Protein AF-A0AAD1M0Y0-F1 (afdb_monomer_lite)

Structure (mmCIF, N/CA/C/O backbone):
data_AF-A0AAD1M0Y0-F1
#
_entry.id   AF-A0AAD1M0Y0-F1
#
loop_
_atom_site.group_PDB
_atom_site.id
_atom_site.type_symbol
_atom_site.label_atom_id
_atom_site.label_alt_id
_atom_site.label_comp_id
_atom_site.label_asym_id
_atom_site.label_entity_id
_atom_site.label_seq_id
_atom_site.pdbx_PDB_ins_code
_atom_site.Cartn_x
_atom_site.Cartn_y
_atom_site.Cartn_z
_atom_site.occupancy
_atom_site.B_iso_or_equiv
_atom_site.auth_seq_id
_atom_site.auth_comp_id
_atom_site.auth_asym_id
_atom_site.auth_atom_id
_atom_site.pdbx_PDB_model_num
ATOM 1 N N . MET A 1 1 ? -12.907 -45.172 -38.483 1.00 41.66 1 MET A N 1
ATOM 2 C CA . MET A 1 1 ? -11.486 -44.818 -38.285 1.00 41.66 1 MET A CA 1
ATOM 3 C C . MET A 1 1 ? -11.362 -43.302 -38.387 1.00 41.66 1 MET A C 1
ATOM 5 O O . MET A 1 1 ? -11.896 -42.761 -39.344 1.00 41.66 1 MET A O 1
ATOM 9 N N . ALA A 1 2 ? -10.676 -42.690 -37.415 1.00 43.25 2 ALA A N 1
ATOM 10 C CA . ALA A 1 2 ? -10.342 -41.265 -37.242 1.00 43.25 2 ALA A CA 1
ATOM 11 C C . ALA A 1 2 ? -11.447 -40.308 -36.732 1.00 43.25 2 ALA A C 1
ATOM 13 O O . ALA A 1 2 ? -12.269 -39.779 -37.473 1.00 43.25 2 ALA A O 1
ATOM 14 N N . ASP A 1 3 ? -11.372 -40.123 -35.412 1.00 44.81 3 ASP A N 1
ATOM 15 C CA . ASP A 1 3 ? -11.809 -39.014 -34.562 1.00 44.81 3 ASP A CA 1
ATOM 16 C C . ASP A 1 3 ? -11.570 -37.621 -35.176 1.00 44.81 3 ASP A C 1
ATOM 18 O O . ASP A 1 3 ? -10.554 -37.363 -35.822 1.00 44.81 3 ASP A O 1
ATOM 22 N N . GLY A 1 4 ? -12.523 -36.722 -34.943 1.00 50.25 4 GLY A N 1
ATOM 23 C CA . GLY A 1 4 ? -12.499 -35.331 -35.378 1.00 50.25 4 GLY A CA 1
ATOM 24 C C . GLY A 1 4 ? -12.958 -34.385 -34.274 1.00 50.25 4 GLY A C 1
ATOM 25 O O . GLY A 1 4 ? -13.704 -33.448 -34.543 1.00 50.25 4 GLY A O 1
ATOM 26 N N . SER A 1 5 ? -12.540 -34.637 -33.031 1.00 52.62 5 SER A N 1
ATOM 27 C CA . SER A 1 5 ? -12.586 -33.674 -31.929 1.00 52.62 5 SER A CA 1
ATOM 28 C C . SER A 1 5 ? -11.836 -32.393 -32.315 1.00 52.62 5 SER A C 1
ATOM 30 O O . SER A 1 5 ? -10.622 -32.292 -32.159 1.00 52.62 5 SER A O 1
ATOM 32 N N . ARG A 1 6 ? -12.548 -31.392 -32.840 1.00 51.56 6 ARG A N 1
ATOM 33 C CA . ARG A 1 6 ? -11.983 -30.064 -33.117 1.00 51.56 6 ARG A CA 1
ATOM 34 C C . ARG A 1 6 ? -12.738 -29.001 -32.332 1.00 51.56 6 ARG A C 1
ATOM 36 O O . ARG A 1 6 ? -13.604 -28.299 -32.837 1.00 51.56 6 ARG A O 1
ATOM 43 N N . THR A 1 7 ? -12.416 -29.008 -31.041 1.00 49.78 7 THR A N 1
ATOM 44 C CA . THR A 1 7 ? -12.218 -27.836 -30.182 1.00 49.78 7 THR A CA 1
ATOM 45 C C . THR A 1 7 ? -12.877 -26.548 -30.672 1.00 49.78 7 THR A C 1
ATOM 47 O O . THR A 1 7 ? -12.354 -25.830 -31.525 1.00 49.78 7 THR A O 1
ATOM 50 N N . ALA A 1 8 ? -13.991 -26.202 -30.026 1.00 49.53 8 ALA A N 1
ATOM 51 C CA . ALA A 1 8 ? -14.478 -24.836 -29.940 1.00 49.53 8 ALA A CA 1
ATOM 52 C C . ALA A 1 8 ? -13.435 -23.971 -29.208 1.00 49.53 8 ALA A C 1
ATOM 54 O O . ALA A 1 8 ? -13.580 -23.643 -28.035 1.00 49.53 8 ALA A O 1
ATOM 55 N N . HIS A 1 9 ? -12.358 -23.591 -29.897 1.00 45.16 9 HIS A N 1
ATOM 56 C CA . HIS A 1 9 ? -11.552 -22.445 -29.503 1.00 45.16 9 HIS A CA 1
ATOM 57 C C . HIS A 1 9 ? -12.317 -21.191 -29.915 1.00 45.16 9 HIS A C 1
ATOM 59 O O . HIS A 1 9 ? -11.969 -20.506 -30.877 1.00 45.16 9 HIS A O 1
ATOM 65 N N . ALA A 1 10 ? -13.382 -20.901 -29.164 1.00 51.62 10 ALA A N 1
ATOM 66 C CA . ALA A 1 10 ? -13.830 -19.533 -29.003 1.00 51.62 10 ALA A CA 1
ATOM 67 C C . ALA A 1 10 ? -12.612 -18.774 -28.472 1.00 51.62 10 ALA A C 1
ATOM 69 O O . ALA A 1 10 ? -12.208 -18.940 -27.320 1.00 51.62 10 ALA A O 1
ATOM 70 N N . ARG A 1 11 ? -11.942 -18.052 -29.372 1.00 49.25 11 ARG A N 1
ATOM 71 C CA . ARG A 1 11 ? -10.862 -17.137 -29.037 1.00 49.25 11 ARG A CA 1
ATOM 72 C C . ARG A 1 11 ? -11.457 -16.154 -28.044 1.00 49.25 11 ARG A C 1
ATOM 74 O O . ARG A 1 11 ? -12.225 -15.276 -28.420 1.00 49.25 11 ARG A O 1
ATOM 81 N N . TYR A 1 12 ? -11.149 -16.360 -26.770 1.00 46.03 12 TYR A N 1
ATOM 82 C CA . TYR A 1 12 ? -11.393 -15.394 -25.716 1.00 46.03 12 TYR A CA 1
ATOM 83 C C . TYR A 1 12 ? -10.362 -14.282 -25.916 1.00 46.03 12 TYR A C 1
ATOM 85 O O . TYR A 1 12 ? -9.409 -14.139 -25.156 1.00 46.03 12 TYR A O 1
ATOM 93 N N . GLU A 1 13 ? -10.511 -13.536 -27.010 1.00 47.50 13 GLU A N 1
ATOM 94 C CA . GLU A 1 13 ? -9.839 -12.264 -27.226 1.00 47.50 13 GLU A CA 1
ATOM 95 C C . GLU A 1 13 ? -10.551 -11.258 -26.324 1.00 47.50 13 GLU A C 1
ATOM 97 O 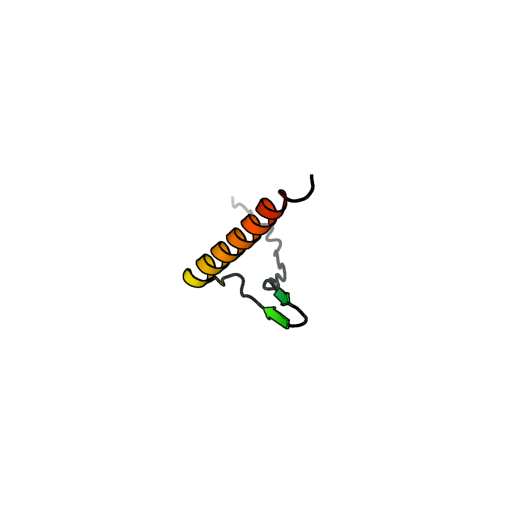O . GLU A 1 13 ? -11.326 -10.402 -26.739 1.00 47.50 13 GLU A O 1
ATOM 102 N N . ARG A 1 14 ? -10.359 -11.453 -25.018 1.00 48.94 14 ARG A N 1
ATOM 103 C CA . ARG A 1 14 ? -10.570 -10.396 -24.054 1.00 48.94 14 ARG A CA 1
ATOM 104 C C . ARG A 1 14 ? -9.413 -9.456 -24.333 1.00 48.94 14 ARG A C 1
ATOM 106 O O . ARG A 1 14 ? -8.281 -9.769 -23.967 1.00 48.94 14 ARG A O 1
ATOM 113 N N . ASP A 1 15 ? -9.705 -8.354 -25.014 1.00 49.41 15 ASP A N 1
ATOM 114 C CA . ASP A 1 15 ? -8.914 -7.124 -24.985 1.00 49.41 15 ASP A CA 1
ATOM 115 C C . ASP A 1 15 ? -8.864 -6.668 -23.516 1.00 49.41 15 ASP A C 1
ATOM 117 O O . ASP A 1 15 ? -9.567 -5.772 -23.061 1.00 49.41 15 ASP A O 1
ATOM 121 N N . ALA A 1 16 ? -8.130 -7.436 -22.711 1.00 54.00 16 ALA A N 1
ATOM 122 C CA . ALA A 1 16 ? -7.835 -7.187 -21.325 1.00 54.00 16 ALA A CA 1
ATOM 123 C C . ALA A 1 16 ? -6.683 -6.201 -21.356 1.00 54.00 16 ALA A C 1
ATOM 125 O O . ALA A 1 16 ? -5.534 -6.531 -21.066 1.00 54.00 16 ALA A O 1
ATOM 126 N N . ARG A 1 17 ? -7.008 -4.966 -21.727 1.00 57.19 17 ARG A N 1
ATOM 127 C CA . ARG A 1 17 ? -6.311 -3.828 -21.153 1.00 57.19 17 ARG A CA 1
ATOM 128 C C . ARG A 1 17 ? -6.606 -3.947 -19.667 1.00 57.19 17 ARG A C 1
ATOM 130 O O . ARG A 1 17 ? -7.683 -3.588 -19.208 1.00 57.19 17 ARG A O 1
ATOM 137 N N . ILE A 1 18 ? -5.746 -4.682 -18.967 1.00 56.78 18 ILE A N 1
ATOM 138 C CA . ILE A 1 18 ? -5.795 -4.764 -17.519 1.00 56.78 18 ILE A CA 1
ATOM 139 C C . ILE A 1 18 ? -5.452 -3.345 -17.108 1.00 56.78 18 ILE A C 1
ATOM 141 O O . ILE A 1 18 ? -4.294 -2.938 -17.197 1.00 56.78 18 ILE A O 1
ATOM 145 N N . ASP A 1 19 ? -6.491 -2.560 -16.832 1.00 61.62 19 ASP A N 1
ATOM 146 C CA . ASP A 1 19 ? -6.339 -1.225 -16.291 1.00 61.62 19 ASP A CA 1
ATOM 147 C C . ASP A 1 19 ? -5.543 -1.402 -15.004 1.00 61.62 19 ASP A C 1
ATOM 149 O O . ASP A 1 19 ? -6.041 -1.954 -14.018 1.00 61.62 19 ASP A O 1
ATOM 153 N N . ALA A 1 20 ? -4.264 -1.033 -15.060 1.00 61.38 20 ALA A N 1
ATOM 154 C CA . ALA A 1 20 ? -3.397 -1.113 -13.906 1.00 61.38 20 ALA A CA 1
ATOM 155 C C . ALA A 1 20 ? -4.053 -0.298 -12.777 1.00 61.38 20 ALA A C 1
ATOM 157 O O . ALA A 1 20 ? -4.585 0.792 -13.039 1.00 61.38 20 ALA A O 1
ATOM 158 N N . PRO A 1 21 ? -4.070 -0.816 -11.538 1.00 65.62 21 PRO A N 1
ATOM 159 C CA . PRO A 1 21 ? -4.770 -0.195 -10.436 1.00 65.62 21 PRO A CA 1
ATOM 160 C C . PRO A 1 21 ? -4.276 1.236 -10.288 1.00 65.62 21 PRO A C 1
ATOM 162 O O . PRO A 1 21 ? -3.101 1.519 -10.042 1.00 65.62 21 PRO A O 1
ATOM 165 N N . THR A 1 22 ? -5.213 2.144 -10.508 1.00 64.25 22 THR A N 1
ATOM 166 C CA . THR A 1 22 ? -4.948 3.567 -10.536 1.00 64.25 22 THR A CA 1
ATOM 167 C C . THR A 1 22 ? -5.299 4.128 -9.169 1.00 64.25 22 THR A C 1
ATOM 169 O O . THR A 1 22 ? -6.457 4.099 -8.749 1.00 64.25 22 THR A O 1
ATOM 172 N N . MET A 1 23 ? -4.292 4.625 -8.456 1.00 69.69 23 MET A N 1
ATOM 173 C CA . MET A 1 23 ? -4.490 5.317 -7.187 1.00 69.69 23 MET A CA 1
ATOM 174 C C . MET A 1 23 ? -4.646 6.809 -7.472 1.00 69.69 23 MET A C 1
ATOM 176 O O . MET A 1 23 ? -3.762 7.417 -8.075 1.00 69.69 23 MET A O 1
ATOM 180 N N . SER A 1 24 ? -5.763 7.406 -7.049 1.00 68.00 24 SER A N 1
ATOM 181 C CA . SER A 1 24 ? -5.986 8.848 -7.167 1.00 68.00 24 SER A CA 1
ATOM 182 C C . SER A 1 24 ? -5.976 9.503 -5.790 1.00 68.00 24 SER A C 1
ATOM 184 O O . SER A 1 24 ? -6.819 9.194 -4.947 1.00 68.00 24 SER A O 1
ATOM 186 N N . GLU A 1 25 ? -5.052 10.438 -5.567 1.00 70.69 25 GLU A N 1
ATOM 187 C CA . GLU A 1 25 ? -5.054 11.299 -4.383 1.00 70.69 25 GLU A CA 1
ATOM 188 C C . GLU A 1 25 ? -5.029 12.769 -4.805 1.00 70.69 25 GLU A C 1
ATOM 190 O O . GLU A 1 25 ? -4.109 13.223 -5.479 1.00 70.69 25 GLU A O 1
ATOM 195 N N . ARG A 1 26 ? -6.060 13.532 -4.409 1.00 64.88 26 ARG A N 1
ATOM 196 C CA . ARG A 1 26 ? -6.141 15.000 -4.567 1.00 64.88 26 ARG A CA 1
ATOM 197 C C . ARG A 1 26 ? -5.683 15.522 -5.946 1.00 64.88 26 ARG A C 1
ATOM 199 O O . ARG A 1 26 ? -5.050 16.572 -6.011 1.00 64.88 26 ARG A O 1
ATOM 206 N N . ARG A 1 27 ? -6.083 14.842 -7.033 1.00 69.44 27 ARG A N 1
ATOM 207 C CA . ARG A 1 27 ? -5.784 15.139 -8.460 1.00 69.44 27 ARG A CA 1
ATOM 208 C C . ARG A 1 27 ? -4.487 14.546 -9.026 1.00 69.44 27 ARG A C 1
ATOM 210 O O . ARG A 1 27 ? -4.213 14.777 -10.199 1.00 69.44 27 ARG A O 1
ATOM 217 N N . VAL A 1 28 ? -3.715 13.789 -8.252 1.00 68.25 28 VAL A N 1
ATOM 218 C CA . VAL A 1 28 ? -2.581 13.013 -8.772 1.00 68.25 28 VAL A CA 1
ATOM 219 C C . VAL A 1 28 ? -3.052 11.597 -9.052 1.00 68.25 28 VAL A C 1
ATOM 221 O O . VAL A 1 28 ? -3.579 10.930 -8.165 1.00 68.25 28 VAL A O 1
ATOM 224 N N . GLU A 1 29 ? -2.877 11.168 -10.294 1.00 74.88 29 GLU A N 1
ATOM 225 C CA . GLU A 1 29 ? -3.163 9.816 -10.749 1.00 74.88 29 GLU A CA 1
ATOM 226 C C . GLU A 1 29 ? -1.848 9.036 -10.804 1.00 74.88 29 GLU A C 1
ATOM 228 O O . GLU A 1 29 ? -0.914 9.422 -11.508 1.00 74.88 29 GLU A O 1
ATOM 233 N N . ILE A 1 30 ? -1.749 7.973 -10.010 1.00 74.81 30 ILE A N 1
ATOM 234 C CA . ILE A 1 30 ? -0.574 7.106 -9.964 1.00 74.81 30 ILE A CA 1
ATOM 235 C C . ILE A 1 30 ? -0.980 5.753 -10.523 1.00 74.81 30 ILE A C 1
ATOM 237 O O . ILE A 1 30 ? -1.792 5.037 -9.933 1.00 74.81 30 ILE A O 1
ATOM 241 N N . VAL A 1 31 ? -0.375 5.398 -11.653 1.00 78.81 31 VAL A N 1
ATOM 242 C CA . VAL A 1 31 ? -0.485 4.062 -12.231 1.00 78.81 31 VAL A CA 1
ATOM 243 C C . VAL A 1 31 ? 0.444 3.138 -11.454 1.00 78.81 31 VAL A C 1
ATOM 245 O O . VAL A 1 31 ? 1.668 3.248 -11.555 1.00 78.81 31 VAL A O 1
ATOM 248 N N . VAL A 1 32 ? -0.131 2.239 -10.657 1.00 79.19 32 VAL A N 1
ATOM 249 C CA . VAL A 1 32 ? 0.629 1.229 -9.918 1.00 79.19 32 VAL A CA 1
ATOM 250 C C . VAL A 1 32 ? 0.580 -0.076 -10.710 1.00 79.19 32 VAL A C 1
ATOM 252 O O . VAL A 1 32 ? -0.509 -0.581 -10.969 1.00 79.19 32 VAL A O 1
ATOM 255 N N . PRO A 1 33 ? 1.726 -0.656 -11.107 1.00 82.62 33 PRO A N 1
ATOM 256 C CA . PRO A 1 33 ? 1.724 -1.953 -11.772 1.00 82.62 33 PRO A CA 1
ATOM 257 C C . PRO A 1 33 ? 1.111 -3.040 -10.881 1.00 82.62 33 PRO A C 1
ATOM 259 O O . PRO A 1 33 ? 1.421 -3.098 -9.693 1.00 82.62 33 PRO A O 1
ATOM 262 N N . ASP A 1 34 ? 0.346 -3.971 -11.456 1.00 81.50 34 ASP A N 1
ATOM 263 C CA . ASP A 1 34 ? -0.287 -5.080 -10.711 1.00 81.50 34 ASP A CA 1
ATOM 264 C C . ASP A 1 34 ? 0.700 -5.944 -9.910 1.00 81.50 34 ASP A C 1
ATOM 266 O O . ASP A 1 34 ? 0.349 -6.583 -8.920 1.00 81.50 34 ASP A O 1
ATOM 270 N N . HIS A 1 35 ? 1.957 -5.987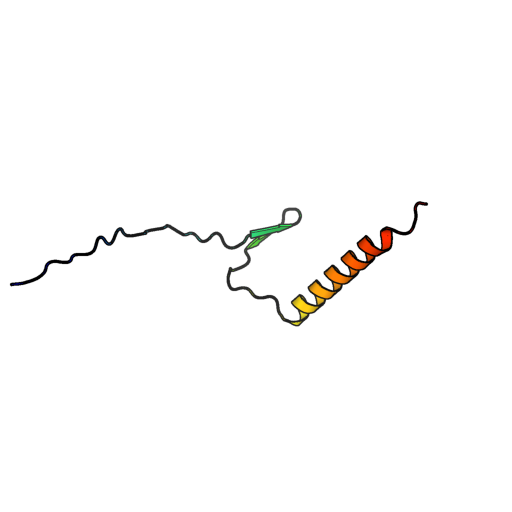 -10.352 1.00 84.25 35 HIS A N 1
ATOM 271 C CA . HIS A 1 35 ? 3.027 -6.757 -9.724 1.00 84.25 35 HIS A CA 1
ATOM 272 C C . HIS A 1 35 ? 3.847 -5.942 -8.715 1.00 84.25 35 HIS A C 1
ATOM 274 O O . HIS A 1 35 ? 4.803 -6.468 -8.138 1.00 84.25 35 HIS A O 1
ATOM 280 N N . TYR A 1 36 ? 3.513 -4.667 -8.506 1.00 84.62 36 TYR A N 1
ATOM 281 C CA . TYR A 1 36 ? 4.195 -3.840 -7.526 1.00 84.62 36 TYR A CA 1
ATOM 282 C C . TYR A 1 36 ? 3.911 -4.354 -6.114 1.00 84.62 36 TYR A C 1
ATOM 284 O O . TYR A 1 36 ? 2.769 -4.578 -5.715 1.00 84.62 36 TYR A O 1
ATOM 292 N N . ARG A 1 37 ? 4.979 -4.523 -5.335 1.00 86.56 37 ARG A N 1
ATOM 293 C CA . ARG A 1 37 ? 4.906 -4.861 -3.915 1.00 86.56 37 ARG A CA 1
ATOM 294 C C . ARG A 1 37 ? 5.588 -3.763 -3.126 1.00 86.56 37 ARG A C 1
ATOM 296 O O . ARG A 1 37 ? 6.707 -3.377 -3.463 1.00 86.56 37 ARG A O 1
ATOM 303 N N . LEU A 1 38 ? 4.935 -3.300 -2.061 1.00 88.44 38 LEU A N 1
ATOM 304 C CA . LEU A 1 38 ? 5.586 -2.393 -1.127 1.00 88.44 38 LEU A CA 1
ATOM 305 C C . LEU A 1 38 ? 6.845 -3.065 -0.551 1.00 88.44 38 LEU A C 1
ATOM 307 O O . LEU A 1 38 ? 6.782 -4.237 -0.158 1.00 88.44 38 LEU A O 1
ATOM 311 N N . PRO A 1 39 ? 7.964 -2.330 -0.440 1.00 93.69 39 PRO A N 1
ATOM 312 C CA . PRO A 1 39 ? 9.091 -2.754 0.377 1.00 93.69 39 PRO A CA 1
ATOM 313 C C . PRO A 1 39 ? 8.637 -3.076 1.802 1.00 93.69 39 PRO A C 1
ATOM 315 O O . PRO A 1 39 ? 7.703 -2.460 2.326 1.00 93.69 39 PRO A O 1
ATOM 318 N N . ARG A 1 40 ? 9.308 -4.035 2.445 1.00 93.88 40 ARG A N 1
ATOM 319 C CA . ARG A 1 40 ? 8.919 -4.533 3.771 1.00 93.88 40 ARG A CA 1
ATOM 320 C C . ARG A 1 40 ? 8.851 -3.406 4.800 1.00 93.88 40 ARG A C 1
ATOM 322 O O . ARG A 1 40 ? 7.911 -3.355 5.582 1.00 93.88 40 ARG A O 1
ATOM 329 N N . GLU A 1 41 ? 9.819 -2.502 4.766 1.00 95.88 41 GLU A N 1
ATOM 330 C CA . GLU A 1 41 ? 9.947 -1.369 5.680 1.00 95.88 41 GLU A CA 1
ATOM 331 C C . GLU A 1 41 ? 8.778 -0.393 5.511 1.00 95.88 41 GLU A C 1
ATOM 333 O O . GLU A 1 41 ? 8.181 0.038 6.496 1.00 95.88 41 GLU A O 1
ATOM 338 N N . ALA A 1 42 ? 8.398 -0.107 4.261 1.00 92.06 42 ALA A N 1
ATOM 339 C CA . ALA A 1 42 ? 7.252 0.742 3.949 1.00 92.06 42 ALA A CA 1
ATOM 340 C C . ALA A 1 42 ? 5.934 0.094 4.398 1.00 92.06 42 ALA A C 1
ATOM 342 O O . ALA A 1 42 ? 5.063 0.770 4.942 1.00 92.06 42 ALA A O 1
ATOM 343 N N . ASN A 1 43 ? 5.803 -1.224 4.223 1.00 93.75 43 ASN A N 1
ATOM 344 C CA . ASN A 1 43 ? 4.638 -1.965 4.691 1.00 93.75 43 ASN A CA 1
ATOM 345 C C . ASN A 1 43 ? 4.532 -1.964 6.226 1.00 93.75 43 ASN A C 1
ATOM 347 O O . ASN A 1 43 ? 3.446 -1.748 6.755 1.00 93.75 43 ASN A O 1
ATOM 351 N N . SER A 1 44 ? 5.643 -2.155 6.944 1.00 94.69 44 SER A N 1
ATOM 352 C CA . SER A 1 44 ? 5.665 -2.069 8.411 1.00 94.69 44 SER A CA 1
ATOM 353 C C . SER A 1 44 ? 5.241 -0.683 8.899 1.00 94.69 44 SER A C 1
ATOM 355 O O . SER A 1 44 ? 4.345 -0.580 9.730 1.00 94.69 44 SER A O 1
ATOM 357 N N . ALA A 1 45 ? 5.808 0.381 8.319 1.00 96.25 45 ALA A N 1
ATOM 358 C CA . ALA A 1 45 ? 5.457 1.753 8.683 1.00 96.25 45 ALA A CA 1
ATOM 359 C C . ALA A 1 45 ? 3.969 2.061 8.439 1.00 96.25 45 ALA A C 1
ATOM 361 O O . ALA A 1 45 ? 3.322 2.716 9.256 1.00 96.25 45 ALA A O 1
ATOM 362 N N . LEU A 1 46 ? 3.404 1.562 7.335 1.00 94.25 46 LEU A N 1
ATOM 363 C CA . LEU A 1 46 ? 1.979 1.708 7.041 1.00 94.25 46 LEU A CA 1
ATOM 364 C C . LEU A 1 46 ? 1.107 1.018 8.101 1.00 94.25 46 LEU A C 1
ATOM 366 O O . LEU A 1 46 ? 0.128 1.603 8.566 1.00 94.25 46 LEU A O 1
ATOM 370 N N . VAL A 1 47 ? 1.466 -0.205 8.501 1.00 95.19 47 VAL A N 1
ATOM 371 C CA . VAL A 1 47 ? 0.750 -0.946 9.550 1.00 95.19 47 VAL A CA 1
ATOM 372 C C . VAL A 1 47 ? 0.797 -0.192 10.879 1.00 95.19 47 VAL A C 1
ATOM 374 O O . VAL A 1 47 ? -0.248 -0.041 11.512 1.00 95.19 47 VAL A O 1
ATOM 377 N N . ASP A 1 48 ? 1.955 0.339 11.271 1.00 95.94 48 ASP A N 1
ATOM 378 C CA . ASP A 1 48 ? 2.105 1.100 12.518 1.00 95.94 48 ASP A CA 1
ATOM 379 C C . ASP A 1 48 ? 1.177 2.325 12.554 1.00 95.94 48 ASP A C 1
ATOM 381 O O . ASP A 1 48 ? 0.497 2.571 13.553 1.00 95.94 48 ASP A O 1
ATOM 385 N N . VAL A 1 49 ? 1.074 3.059 11.440 1.00 95.12 49 VAL A N 1
ATOM 386 C CA . VAL A 1 49 ? 0.162 4.209 11.317 1.00 95.12 49 VAL A CA 1
ATOM 387 C C . VAL A 1 49 ? -1.300 3.778 11.418 1.00 95.12 49 VAL A C 1
ATOM 389 O O . VAL A 1 49 ? -2.073 4.404 12.146 1.00 95.12 49 VAL A O 1
ATOM 392 N N . ILE A 1 50 ? -1.694 2.706 10.723 1.00 94.38 50 ILE A N 1
ATOM 393 C CA . ILE A 1 50 ? -3.068 2.181 10.771 1.00 94.38 50 ILE A CA 1
ATOM 394 C C . ILE A 1 50 ? -3.445 1.805 12.208 1.00 94.38 50 ILE A C 1
ATOM 396 O O . ILE A 1 50 ? -4.527 2.161 12.681 1.00 94.38 50 ILE A O 1
ATOM 400 N N . MET A 1 51 ? -2.542 1.124 12.913 1.00 94.06 51 MET A N 1
ATOM 401 C CA . MET A 1 51 ? -2.744 0.714 14.300 1.00 94.06 51 MET A CA 1
ATOM 402 C C . MET A 1 51 ? -2.859 1.926 15.227 1.00 94.06 51 MET A C 1
ATOM 404 O O . MET A 1 51 ? -3.815 2.010 15.993 1.00 94.06 51 MET A O 1
ATOM 408 N N . ALA A 1 52 ? -1.972 2.916 15.092 1.00 93.44 52 ALA A N 1
ATOM 409 C CA . ALA A 1 52 ? -2.020 4.141 15.888 1.00 93.44 52 ALA A CA 1
ATOM 410 C C . ALA A 1 52 ? -3.323 4.936 15.680 1.00 93.44 52 ALA A C 1
ATOM 412 O O . ALA A 1 52 ? -3.917 5.435 16.639 1.00 93.44 52 ALA A O 1
ATOM 413 N N . VAL A 1 53 ? -3.808 5.038 14.436 1.00 93.50 53 VAL A N 1
ATOM 414 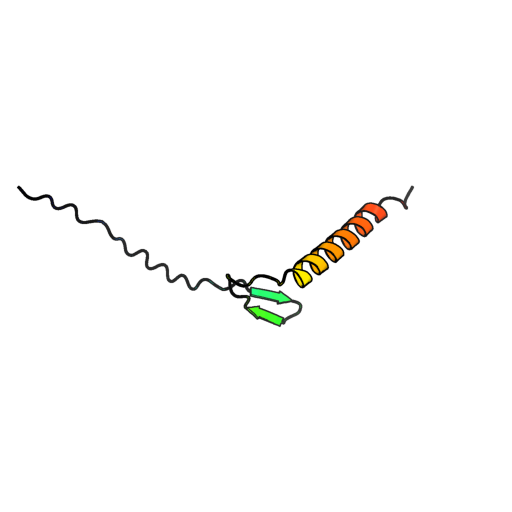C CA . VAL A 1 53 ? -5.089 5.698 14.129 1.00 93.50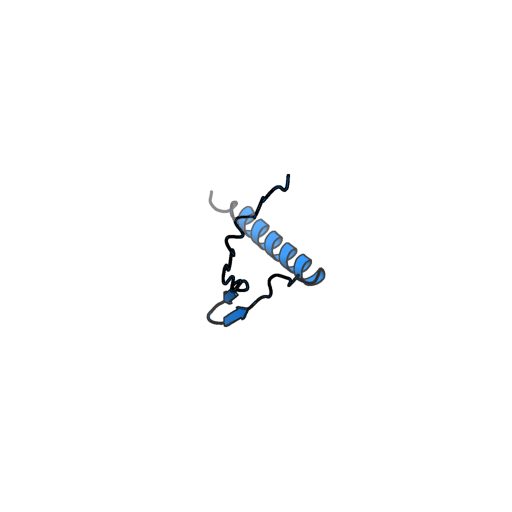 53 VAL A CA 1
ATOM 415 C C . VAL A 1 53 ? -6.255 4.920 14.727 1.00 93.50 53 VAL A C 1
ATOM 417 O O . VAL A 1 53 ? -7.140 5.523 15.336 1.00 93.50 53 VAL A O 1
ATOM 420 N N . ARG A 1 54 ? -6.256 3.591 14.595 1.00 91.06 54 ARG A N 1
ATOM 421 C CA . ARG A 1 54 ? -7.289 2.734 15.181 1.00 91.06 54 ARG A CA 1
ATOM 422 C C . ARG A 1 54 ? -7.335 2.893 16.696 1.00 91.06 54 ARG A C 1
ATOM 424 O O . ARG A 1 54 ? -8.411 3.109 17.243 1.00 91.06 54 ARG A O 1
ATOM 431 N N . ASP A 1 55 ? -6.190 2.831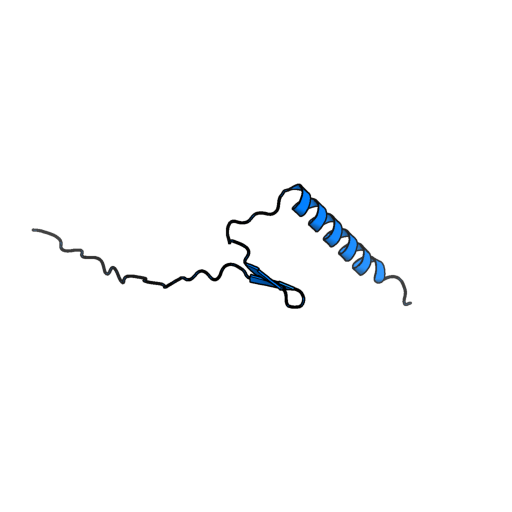 17.362 1.00 91.06 55 ASP A N 1
ATOM 432 C CA . ASP A 1 55 ? -6.109 2.937 18.817 1.00 91.06 55 ASP A CA 1
ATOM 433 C C . ASP A 1 55 ? -6.568 4.325 19.293 1.00 91.06 55 ASP A C 1
ATOM 435 O O . ASP A 1 55 ? -7.290 4.431 20.283 1.00 91.06 55 ASP A O 1
ATOM 439 N N . ARG A 1 56 ? -6.268 5.389 18.533 1.00 86.38 56 ARG A N 1
ATOM 440 C CA . ARG A 1 56 ? -6.817 6.731 18.779 1.00 86.38 56 ARG A CA 1
ATOM 441 C C . ARG A 1 56 ? -8.340 6.775 18.630 1.00 86.38 56 ARG A C 1
ATOM 443 O O . ARG A 1 56 ? -9.008 7.376 19.466 1.00 86.38 56 ARG A O 1
ATOM 450 N N . MET A 1 57 ? -8.892 6.164 17.584 1.00 87.19 57 MET A N 1
ATOM 451 C CA . MET A 1 57 ? -10.340 6.150 17.337 1.00 87.19 57 MET A CA 1
ATOM 452 C C . MET A 1 57 ? -11.091 5.328 18.391 1.00 87.19 57 MET A C 1
ATOM 454 O O . MET A 1 57 ? -12.126 5.766 18.885 1.00 87.19 57 MET A O 1
ATOM 458 N N . LEU A 1 58 ? -10.546 4.176 18.788 1.00 78.12 58 LEU A N 1
ATOM 459 C CA . LEU A 1 58 ? -11.120 3.319 19.829 1.00 78.12 58 LEU A CA 1
ATOM 460 C C . LEU A 1 58 ? -10.955 3.925 21.233 1.00 78.12 58 LEU A C 1
ATOM 462 O O . LEU A 1 58 ? -11.861 3.829 22.057 1.00 78.12 58 LEU A O 1
ATOM 466 N N . GLY A 1 59 ? -9.833 4.598 21.501 1.00 66.88 59 GLY A N 1
ATOM 467 C CA . GLY A 1 59 ? -9.587 5.321 22.752 1.00 66.88 59 GLY A CA 1
ATOM 468 C C . GLY A 1 59 ? -10.421 6.600 22.903 1.00 66.88 59 GLY A C 1
ATOM 469 O O . GLY A 1 59 ? -10.663 7.047 24.023 1.00 66.88 59 GLY A O 1
ATOM 470 N N . SER A 1 60 ? -10.923 7.162 21.799 1.00 60.03 60 SER A N 1
ATOM 471 C CA . SER A 1 60 ? -11.764 8.367 21.789 1.00 60.03 60 SER A CA 1
ATOM 472 C C . SER A 1 60 ? -13.209 8.131 22.265 1.00 60.03 60 SER A C 1
ATOM 474 O O . SER A 1 60 ? -13.980 9.086 22.338 1.00 60.03 60 SER A O 1
ATOM 476 N N . GLY A 1 61 ? -13.592 6.895 22.613 1.00 58.97 61 GLY A N 1
ATOM 477 C CA . GLY A 1 61 ? -14.916 6.560 23.159 1.00 58.97 61 GLY A CA 1
ATOM 478 C C . GLY A 1 61 ? -15.097 6.834 24.659 1.00 58.97 61 GLY A C 1
ATOM 479 O O . GLY A 1 61 ? -16.188 6.632 25.185 1.00 58.97 61 GLY A O 1
ATOM 480 N N . ARG A 1 62 ? -14.057 7.286 25.375 1.00 58.28 62 ARG A N 1
ATOM 481 C CA . ARG A 1 62 ? -14.106 7.538 26.826 1.00 58.28 62 ARG A CA 1
ATOM 482 C C . ARG A 1 62 ? -13.974 9.032 27.124 1.00 58.28 62 ARG A C 1
ATOM 484 O O 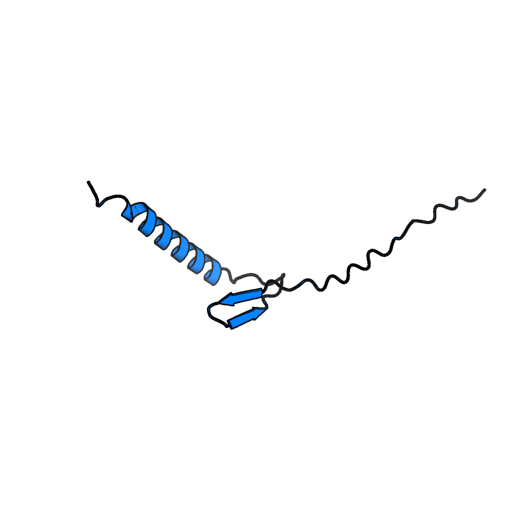. ARG A 1 62 ? -12.921 9.496 27.547 1.00 58.28 62 ARG A O 1
ATOM 491 N N . GLY A 1 63 ? -15.041 9.787 26.873 1.00 57.91 63 GLY A N 1
ATOM 492 C CA . GLY A 1 63 ? -15.055 11.230 27.131 1.00 57.91 63 GLY A CA 1
ATOM 493 C C . GLY A 1 63 ? -16.380 11.944 26.869 1.00 57.91 63 GLY A C 1
ATOM 494 O O . GLY A 1 63 ? -16.353 13.106 26.487 1.00 57.91 63 GLY A O 1
ATOM 495 N N . VAL A 1 64 ? -17.521 11.269 27.028 1.00 55.62 64 VAL A N 1
ATOM 496 C CA . VAL A 1 64 ? -18.848 11.907 27.138 1.00 55.62 64 VAL A CA 1
ATOM 497 C C . VAL A 1 64 ? -19.781 10.969 27.907 1.00 55.62 64 VAL A C 1
ATOM 499 O O . VAL A 1 64 ? -20.518 10.185 27.316 1.00 55.62 64 VAL A O 1
ATOM 502 N N . ALA A 1 65 ? -19.668 11.003 29.233 1.00 47.16 65 ALA A N 1
ATOM 503 C CA . ALA A 1 65 ? -20.706 10.656 30.205 1.00 47.16 65 ALA A CA 1
ATOM 504 C C . ALA A 1 65 ? -20.266 11.177 31.577 1.00 47.16 65 ALA A C 1
ATOM 506 O O . ALA A 1 65 ? -19.098 10.903 31.944 1.00 47.16 65 ALA A O 1
#

Secondary structure (DSSP, 8-state):
---------------------EEEETTEEEE--TT----HHHHHHHHHHHHHHHHHHHHTTSS--

Radius of gyration: 24.78 Å; chains: 1; bounding box: 31×60×68 Å

Organism: Mycobacterium xenopi (NCBI:txid1789)

Foldseek 3Di:
DDDDPDDPPPPPPPPPPVQQDWDDDPHDTDRDHPPDDDDPVRVVVVVVVVVVVVCVVVVVPPDDD

pLDDT: mean 71.13, std 18.12, range [41.66, 96.25]

Sequence (65 aa):
MADGSRTAHARYERDARIDAPTMSERRVEIVVPDHYRLPREANSALVDVIMAVRDRMLGSGRGVA